Protein AF-A0A177WP29-F1 (afdb_monomer)

Structure (mmCIF, N/CA/C/O backbone):
data_AF-A0A177WP29-F1
#
_entry.id   AF-A0A177WP29-F1
#
loop_
_atom_site.group_PDB
_atom_site.id
_atom_site.type_symbol
_atom_site.label_atom_id
_atom_site.label_alt_id
_atom_site.label_comp_id
_atom_site.label_asym_id
_atom_site.label_entity_id
_atom_site.label_seq_id
_atom_site.pdbx_PDB_ins_code
_atom_site.Cartn_x
_atom_site.Cartn_y
_atom_site.Cartn_z
_atom_site.occupancy
_atom_site.B_iso_or_equiv
_atom_site.auth_seq_id
_atom_site.auth_comp_id
_atom_site.auth_asym_id
_atom_site.auth_atom_id
_atom_site.pdbx_PDB_model_num
ATOM 1 N N . MET A 1 1 ? 29.351 -23.984 -4.607 1.00 28.50 1 MET A N 1
ATOM 2 C CA . MET A 1 1 ? 29.783 -23.607 -3.248 1.00 28.50 1 MET A CA 1
ATOM 3 C C . MET A 1 1 ? 29.695 -22.095 -3.192 1.00 28.50 1 MET A C 1
ATOM 5 O O . MET A 1 1 ? 30.383 -21.439 -3.962 1.00 28.50 1 MET A O 1
ATOM 9 N N . PHE A 1 2 ? 28.704 -21.588 -2.461 1.00 32.56 2 PHE A N 1
ATOM 10 C CA . PHE A 1 2 ? 28.489 -20.159 -2.245 1.00 32.56 2 PHE A CA 1
ATOM 11 C C . PHE A 1 2 ? 29.596 -19.633 -1.339 1.00 32.56 2 PHE A C 1
ATOM 13 O O . PHE A 1 2 ? 29.862 -20.270 -0.331 1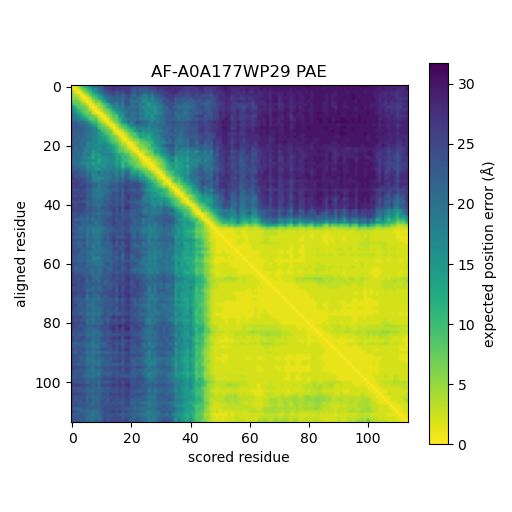.00 32.56 2 PHE A O 1
ATOM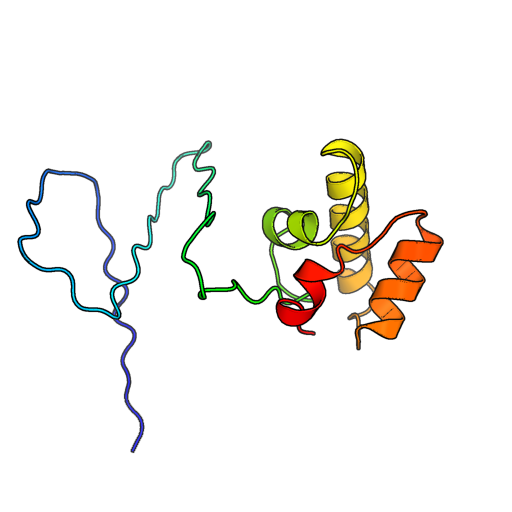 20 N N . ASP A 1 3 ? 30.177 -18.491 -1.692 1.00 22.70 3 ASP A N 1
ATOM 21 C CA . ASP A 1 3 ? 30.663 -17.500 -0.730 1.00 22.70 3 ASP A CA 1
ATOM 22 C C . ASP A 1 3 ? 30.877 -16.185 -1.482 1.00 22.70 3 ASP A C 1
ATOM 24 O O . ASP A 1 3 ? 31.953 -15.891 -1.996 1.00 22.70 3 ASP A O 1
ATOM 28 N N . SER A 1 4 ? 29.808 -15.396 -1.607 1.00 30.17 4 SER A N 1
ATOM 29 C CA . SER A 1 4 ? 29.927 -14.014 -2.065 1.00 30.17 4 SER A CA 1
ATOM 30 C C . SER A 1 4 ? 29.880 -13.126 -0.831 1.00 30.17 4 SER A C 1
ATOM 32 O O . SER A 1 4 ? 28.815 -12.713 -0.377 1.00 30.17 4 SER A O 1
ATOM 34 N N . TYR A 1 5 ? 31.053 -12.882 -0.250 1.00 30.97 5 TYR A N 1
ATOM 35 C CA . TYR A 1 5 ? 31.236 -11.899 0.808 1.00 30.97 5 TYR A CA 1
ATOM 36 C C . TYR A 1 5 ? 30.876 -10.511 0.259 1.00 30.97 5 TYR A C 1
ATOM 38 O O . TYR A 1 5 ? 31.641 -9.908 -0.492 1.00 30.97 5 TYR A O 1
ATOM 46 N N . CYS A 1 6 ? 29.707 -9.986 0.629 1.00 32.34 6 CYS A N 1
ATOM 47 C CA . CYS A 1 6 ? 29.389 -8.573 0.445 1.00 32.34 6 CYS A CA 1
ATOM 48 C C . CYS A 1 6 ? 30.243 -7.744 1.415 1.00 32.34 6 CYS A C 1
ATOM 50 O O . CYS A 1 6 ? 29.840 -7.464 2.542 1.00 32.34 6 CYS A O 1
ATOM 52 N N . GLY A 1 7 ? 31.449 -7.370 0.986 1.00 29.88 7 GLY A N 1
ATOM 53 C CA . GLY A 1 7 ? 32.275 -6.396 1.691 1.00 29.88 7 GLY A CA 1
ATOM 54 C C . GLY A 1 7 ? 31.645 -5.007 1.594 1.00 29.88 7 GLY A C 1
ATOM 55 O O . GLY A 1 7 ? 31.651 -4.393 0.531 1.00 29.88 7 GLY A O 1
ATOM 56 N N . ILE A 1 8 ? 31.092 -4.509 2.699 1.00 38.12 8 ILE A N 1
ATOM 57 C CA . ILE A 1 8 ? 30.607 -3.129 2.808 1.00 38.12 8 ILE A CA 1
ATOM 58 C C . ILE A 1 8 ? 31.832 -2.218 2.975 1.00 38.12 8 ILE A C 1
ATOM 60 O O . ILE A 1 8 ? 32.505 -2.266 4.003 1.00 38.12 8 ILE A O 1
ATOM 64 N N . ILE A 1 9 ? 32.134 -1.385 1.975 1.00 39.12 9 ILE A N 1
ATOM 65 C CA . ILE A 1 9 ? 33.177 -0.354 2.073 1.00 39.12 9 ILE A CA 1
ATOM 66 C C . ILE A 1 9 ? 32.512 0.965 2.484 1.00 39.12 9 ILE A C 1
ATOM 68 O O . ILE A 1 9 ? 31.791 1.574 1.699 1.00 39.12 9 ILE A O 1
ATOM 72 N N . PHE A 1 10 ? 32.763 1.425 3.712 1.00 27.77 10 PHE A N 1
ATOM 73 C CA . PHE A 1 10 ? 32.373 2.765 4.169 1.00 27.77 10 PHE A CA 1
ATOM 74 C C . PHE A 1 10 ? 33.373 3.811 3.662 1.00 27.77 10 PHE A C 1
ATOM 76 O O . PHE A 1 10 ? 34.584 3.592 3.755 1.00 27.77 10 PHE A O 1
ATOM 83 N N . LYS A 1 11 ? 32.909 4.977 3.178 1.00 39.47 11 LYS A N 1
ATOM 84 C CA . LYS A 1 11 ? 33.827 6.075 2.834 1.00 39.47 11 LYS A CA 1
ATOM 85 C C . LYS A 1 11 ? 33.307 7.477 3.152 1.00 39.47 11 LYS A C 1
ATOM 87 O O . LYS A 1 11 ? 32.223 7.875 2.739 1.00 39.47 11 LYS A O 1
ATOM 92 N N . ARG A 1 12 ? 34.161 8.226 3.858 1.00 30.20 12 ARG A N 1
ATOM 93 C CA . ARG A 1 12 ? 34.088 9.663 4.158 1.00 30.20 12 ARG A CA 1
ATOM 94 C C . ARG A 1 12 ? 34.727 10.429 2.989 1.00 30.20 12 ARG A C 1
ATOM 96 O O . ARG A 1 12 ? 35.793 10.026 2.529 1.00 30.20 12 ARG A O 1
ATOM 103 N N . PHE A 1 13 ? 34.075 11.484 2.497 1.00 38.59 13 PHE A N 1
ATOM 104 C CA . PHE A 1 13 ? 34.501 12.245 1.314 1.00 38.59 13 PHE A CA 1
ATOM 105 C C . PHE A 1 13 ? 35.904 12.856 1.483 1.00 38.59 13 PHE A C 1
ATOM 107 O O . PHE A 1 13 ? 36.091 13.791 2.256 1.00 38.59 13 PHE A O 1
ATOM 114 N N . ALA A 1 14 ? 36.868 12.338 0.729 1.00 33.75 14 ALA A N 1
ATOM 115 C CA . ALA A 1 14 ? 38.097 13.018 0.337 1.00 33.75 14 ALA A CA 1
ATOM 116 C C . ALA A 1 14 ? 38.466 12.490 -1.058 1.00 33.75 14 ALA A C 1
ATOM 118 O O . ALA A 1 14 ? 38.345 11.287 -1.294 1.00 33.75 14 ALA A O 1
ATOM 119 N N . ASP A 1 15 ? 38.816 13.404 -1.963 1.00 41.91 15 ASP A N 1
ATOM 120 C CA . ASP A 1 15 ? 39.021 13.227 -3.407 1.00 41.91 15 ASP A CA 1
ATOM 121 C C . ASP A 1 15 ? 39.581 11.855 -3.829 1.00 41.91 15 ASP A C 1
ATOM 123 O O . ASP A 1 15 ? 40.701 11.482 -3.473 1.00 41.91 15 ASP A O 1
ATOM 127 N N . LEU A 1 16 ? 38.826 11.119 -4.651 1.00 41.53 16 LEU A N 1
ATOM 128 C CA . LEU A 1 16 ? 39.361 10.025 -5.462 1.00 41.53 16 LEU A CA 1
ATOM 129 C C . LEU A 1 16 ? 38.926 10.185 -6.909 1.00 41.53 16 LEU A C 1
ATOM 131 O O . LEU A 1 16 ? 37.747 10.050 -7.229 1.00 41.53 16 LEU A O 1
ATOM 135 N N . SER A 1 17 ? 39.912 10.353 -7.787 1.00 40.53 17 SER A N 1
ATOM 136 C CA . SER A 1 17 ? 39.748 10.056 -9.204 1.00 40.53 17 SER A CA 1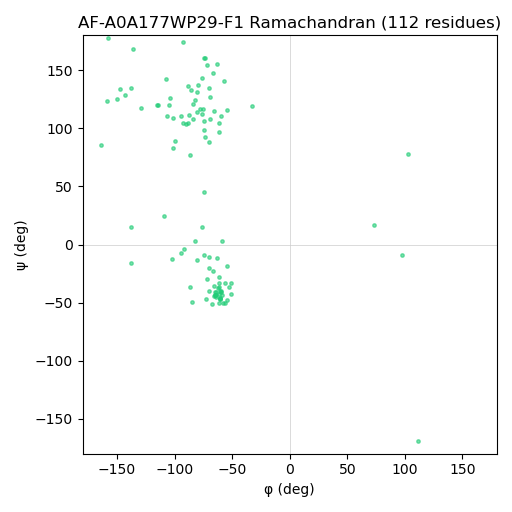
ATOM 137 C C . SER A 1 17 ? 39.754 8.536 -9.384 1.00 40.53 17 SER A C 1
ATOM 139 O O . SER A 1 17 ? 40.787 7.883 -9.222 1.00 40.53 17 SER A O 1
ATOM 141 N N . ILE A 1 18 ? 38.585 7.955 -9.657 1.00 43.91 18 ILE A N 1
ATOM 142 C CA . ILE A 1 18 ? 38.448 6.538 -10.002 1.00 43.91 18 ILE A CA 1
ATOM 143 C C . ILE A 1 18 ? 38.507 6.444 -11.525 1.00 43.91 18 ILE A C 1
ATOM 145 O O . ILE A 1 18 ? 37.548 6.780 -12.209 1.00 43.91 18 ILE A O 1
ATOM 149 N N . ASN A 1 19 ? 39.638 5.986 -12.0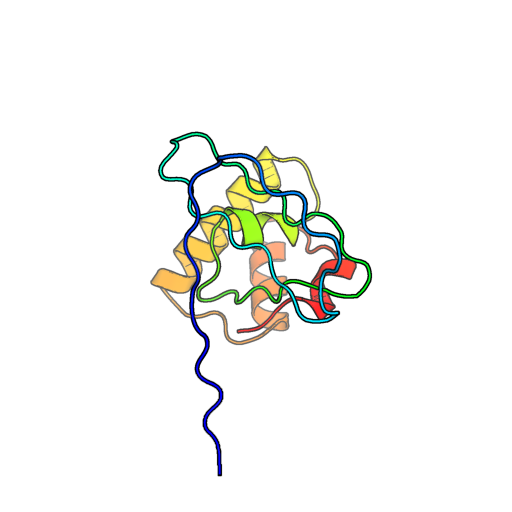59 1.00 46.41 19 ASN A N 1
ATOM 150 C CA . ASN A 1 19 ? 39.843 5.903 -13.509 1.00 46.41 19 ASN A CA 1
ATOM 151 C C . ASN A 1 19 ? 39.079 4.741 -14.176 1.00 46.41 19 ASN A C 1
ATOM 153 O O . ASN A 1 19 ? 39.046 4.668 -15.400 1.00 46.41 19 ASN A O 1
ATOM 157 N N . HIS A 1 20 ? 38.475 3.830 -13.402 1.00 47.72 20 HIS A N 1
ATOM 158 C CA . HIS A 1 20 ? 37.637 2.754 -13.935 1.00 47.72 20 HIS A CA 1
ATOM 159 C C . HIS A 1 20 ? 36.679 2.205 -12.867 1.00 47.72 20 HIS A C 1
ATOM 161 O O . HIS A 1 20 ? 37.121 1.756 -11.808 1.00 47.72 20 HIS A O 1
ATOM 167 N N . VAL A 1 21 ? 35.375 2.218 -13.148 1.00 53.72 21 VAL A N 1
ATOM 168 C CA . VAL A 1 21 ? 34.322 1.662 -12.282 1.00 53.72 21 VAL A CA 1
ATOM 169 C C . VAL A 1 21 ? 33.856 0.332 -12.894 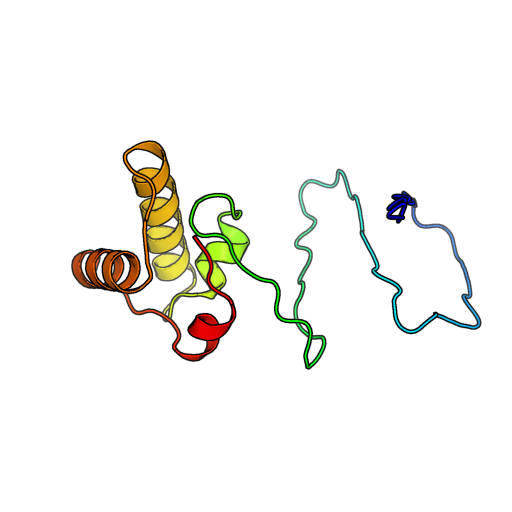1.00 53.72 21 VAL A C 1
ATOM 171 O O . VAL A 1 21 ? 33.428 0.345 -14.043 1.00 53.72 21 VAL A O 1
ATOM 174 N N . PRO A 1 22 ? 33.968 -0.818 -12.201 1.00 51.56 22 PRO A N 1
ATOM 175 C CA . PRO A 1 22 ? 33.429 -2.083 -12.705 1.00 51.56 22 PRO A CA 1
ATOM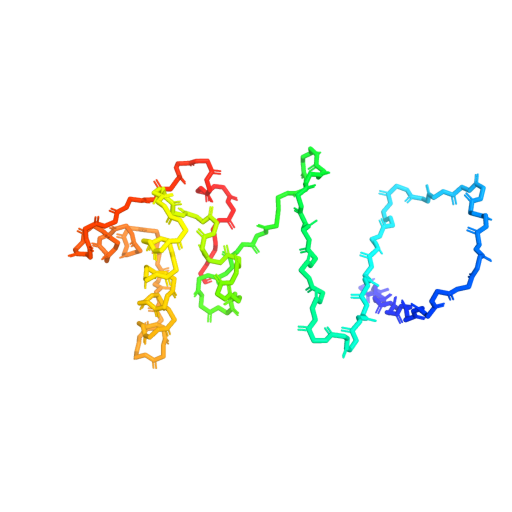 176 C C . PRO A 1 22 ? 31.893 -2.068 -12.763 1.00 51.56 22 PRO A C 1
ATOM 178 O O . PRO A 1 22 ? 31.256 -1.472 -11.891 1.00 51.56 22 PRO A O 1
ATOM 181 N N . ASP A 1 23 ? 31.315 -2.781 -13.736 1.00 48.53 23 ASP A N 1
ATOM 182 C CA . ASP A 1 23 ? 29.873 -2.794 -14.070 1.00 48.53 23 ASP A CA 1
ATOM 183 C C . ASP A 1 23 ? 28.933 -3.140 -12.898 1.00 48.53 23 ASP A C 1
ATOM 185 O O . ASP A 1 23 ? 27.743 -2.841 -12.939 1.00 48.53 23 ASP A O 1
ATOM 189 N N . SER A 1 24 ? 29.448 -3.746 -11.826 1.00 43.34 24 SER A N 1
ATOM 190 C CA . SER A 1 24 ? 28.686 -4.137 -10.634 1.00 43.34 24 SER A CA 1
ATOM 191 C C . SER A 1 24 ? 28.995 -3.287 -9.393 1.00 43.34 24 SER A C 1
ATOM 193 O O . SER A 1 24 ? 28.857 -3.764 -8.264 1.00 43.34 24 SER A O 1
ATOM 195 N N . THR A 1 25 ? 29.469 -2.053 -9.571 1.00 44.50 25 THR A N 1
ATOM 196 C CA . THR A 1 25 ? 29.783 -1.160 -8.446 1.00 44.50 25 THR A CA 1
ATOM 197 C C . THR A 1 25 ? 28.537 -0.434 -7.960 1.00 44.50 25 THR A C 1
ATOM 199 O O . THR A 1 25 ? 27.933 0.347 -8.690 1.00 44.50 25 THR A O 1
ATOM 202 N N . TYR A 1 26 ? 28.197 -0.629 -6.688 1.00 48.06 26 TYR A N 1
ATOM 203 C CA . TYR A 1 26 ? 27.137 0.118 -6.018 1.00 48.06 26 TYR A CA 1
ATOM 204 C C . TYR A 1 26 ? 27.748 1.172 -5.099 1.00 48.06 26 TYR A C 1
ATOM 206 O O . TYR A 1 26 ? 28.560 0.862 -4.227 1.00 48.06 26 TYR A O 1
ATOM 214 N N . PHE A 1 27 ? 27.337 2.426 -5.269 1.00 45.06 27 PHE A N 1
ATOM 215 C CA . PHE A 1 27 ? 27.700 3.496 -4.348 1.00 45.06 27 PHE A CA 1
ATOM 216 C C . PHE A 1 27 ? 26.728 3.491 -3.169 1.00 45.06 27 PHE A C 1
ATOM 218 O O . PHE A 1 27 ? 25.564 3.864 -3.304 1.00 45.06 27 PHE A O 1
ATOM 225 N N . VAL A 1 28 ? 27.208 3.067 -2.001 1.00 43.62 28 VAL A N 1
ATOM 226 C CA . VAL A 1 28 ? 26.475 3.190 -0.738 1.00 43.62 28 VAL A CA 1
ATOM 227 C C . VAL A 1 28 ? 27.053 4.383 0.013 1.00 43.62 28 VAL A C 1
ATOM 229 O O . VAL A 1 28 ? 28.185 4.341 0.488 1.00 43.62 28 VAL A O 1
ATOM 232 N N . SER A 1 29 ? 26.291 5.472 0.102 1.00 41.38 29 SER A N 1
ATOM 233 C CA . SER A 1 29 ? 26.625 6.576 1.001 1.00 41.38 29 SER A CA 1
ATOM 234 C C . SER A 1 29 ? 26.022 6.281 2.370 1.00 41.38 29 SER A C 1
ATOM 236 O O . SER A 1 29 ? 24.803 6.281 2.526 1.00 41.38 29 SER A O 1
ATOM 238 N N . ALA A 1 30 ? 26.871 6.016 3.360 1.00 40.66 30 ALA A N 1
ATOM 239 C CA . ALA A 1 30 ? 26.482 6.119 4.757 1.00 40.66 30 ALA A CA 1
ATOM 240 C C . ALA A 1 30 ? 26.795 7.547 5.208 1.00 40.66 30 ALA A C 1
ATOM 242 O O . ALA A 1 30 ? 27.957 7.914 5.392 1.00 40.66 30 ALA A O 1
ATOM 243 N N . SER A 1 31 ? 25.761 8.375 5.314 1.00 43.00 31 SER A N 1
ATOM 244 C CA . SER A 1 31 ? 25.866 9.699 5.912 1.00 43.00 31 SER A CA 1
ATOM 245 C C . SER A 1 31 ? 25.035 9.718 7.186 1.00 43.00 31 SER A C 1
ATOM 247 O O . SER A 1 31 ? 23.821 9.567 7.119 1.00 43.00 31 SER A O 1
ATOM 249 N N . ASP A 1 32 ? 25.675 9.985 8.324 1.00 46.00 32 ASP A N 1
ATOM 250 C CA . ASP A 1 32 ? 24.993 10.279 9.594 1.00 46.00 32 ASP A CA 1
ATOM 251 C C . ASP A 1 32 ? 24.425 11.716 9.621 1.00 46.00 32 ASP A C 1
ATOM 253 O O . ASP A 1 32 ? 24.114 12.263 10.680 1.00 46.00 32 ASP A O 1
ATOM 257 N N . SER A 1 33 ? 24.325 12.383 8.464 1.00 43.91 33 SER A N 1
ATOM 258 C CA . SER A 1 33 ? 23.761 13.727 8.387 1.00 43.91 33 SER A CA 1
ATOM 259 C C . SER A 1 33 ? 22.234 13.670 8.384 1.00 43.91 33 SER A C 1
ATOM 261 O O . SER A 1 33 ? 21.615 12.963 7.589 1.00 43.91 33 SER A O 1
ATOM 263 N N . LEU A 1 34 ? 21.625 14.488 9.247 1.00 39.75 34 LEU A N 1
ATOM 264 C CA . LEU A 1 34 ? 20.176 14.631 9.459 1.00 39.75 34 LEU A CA 1
ATOM 265 C C . LEU A 1 34 ? 19.368 15.044 8.201 1.00 39.75 34 LEU A C 1
ATOM 267 O O . LEU A 1 34 ? 18.168 15.284 8.294 1.00 39.75 34 LEU A O 1
ATOM 271 N N . GLY A 1 35 ? 20.018 15.178 7.040 1.00 40.88 35 GLY A N 1
ATOM 272 C CA . GLY A 1 35 ? 19.451 15.697 5.796 1.00 40.88 35 GLY A CA 1
ATOM 273 C C . GLY A 1 35 ? 19.850 14.920 4.541 1.00 40.88 35 GLY A C 1
ATOM 274 O O . GLY A 1 35 ? 19.663 15.440 3.442 1.00 40.88 35 GLY A O 1
ATOM 275 N N . PHE A 1 36 ? 20.394 13.702 4.658 1.00 39.59 36 PHE A N 1
ATOM 276 C CA . PHE A 1 36 ? 20.666 12.886 3.474 1.00 39.59 36 PHE A CA 1
ATOM 277 C C . PHE A 1 36 ? 19.364 12.319 2.883 1.00 39.59 36 PHE A C 1
ATOM 279 O O . PHE A 1 36 ? 18.893 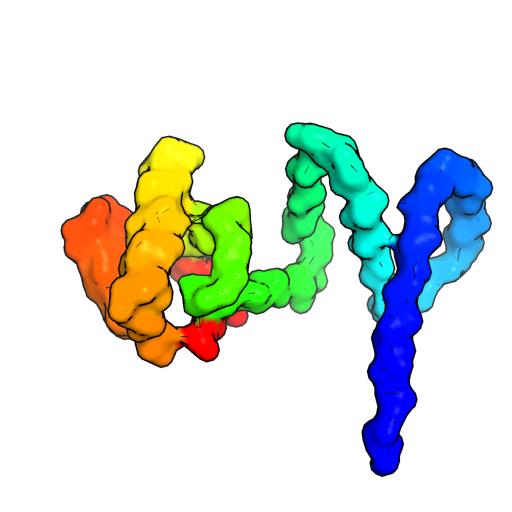11.244 3.249 1.00 39.59 36 PHE A O 1
ATOM 286 N N . TYR A 1 37 ? 18.791 13.044 1.924 1.00 44.53 37 TYR A N 1
ATOM 287 C CA . TYR A 1 37 ? 17.758 12.543 1.019 1.00 44.53 37 TYR A CA 1
ATOM 288 C C . TYR A 1 37 ? 18.443 11.868 -0.172 1.00 44.53 37 TYR A C 1
ATOM 290 O O . TYR A 1 37 ? 18.568 12.447 -1.249 1.00 44.53 37 TYR A O 1
ATOM 298 N N . GLY A 1 38 ? 18.947 10.651 0.039 1.00 40.31 38 GLY A N 1
ATOM 299 C CA . GLY A 1 38 ? 19.505 9.828 -1.031 1.00 40.31 38 GLY A CA 1
ATOM 300 C C . GLY A 1 38 ? 18.435 9.517 -2.072 1.00 40.31 38 GLY A C 1
ATOM 301 O O . GLY A 1 38 ? 17.625 8.609 -1.890 1.00 40.31 38 GLY A O 1
ATOM 302 N N . SER A 1 39 ? 18.408 10.289 -3.157 1.00 42.25 39 SER A N 1
ATOM 303 C CA . SER A 1 39 ? 17.564 9.996 -4.306 1.00 42.25 39 SER A CA 1
ATOM 304 C C . SER A 1 39 ? 18.187 8.836 -5.073 1.00 42.25 39 SER A C 1
ATOM 306 O O . SER A 1 39 ? 19.092 9.029 -5.880 1.00 42.25 39 SER A O 1
ATOM 308 N N . PHE A 1 40 ? 17.688 7.619 -4.859 1.00 48.97 40 PHE A N 1
ATOM 309 C CA . PHE A 1 40 ? 17.916 6.493 -5.774 1.00 48.97 40 PHE A CA 1
ATOM 310 C C . PHE A 1 40 ? 17.073 6.654 -7.052 1.00 48.97 40 PHE A C 1
ATOM 312 O O . PHE A 1 40 ? 16.402 5.730 -7.508 1.00 48.97 40 PHE A O 1
ATOM 319 N N . SER A 1 41 ? 17.058 7.862 -7.614 1.00 42.62 41 SER A N 1
ATOM 320 C CA . SER A 1 41 ? 16.428 8.149 -8.892 1.00 42.62 41 SER A CA 1
ATOM 321 C C . SER A 1 41 ? 17.442 7.901 -10.002 1.00 42.62 41 SER A C 1
ATOM 323 O O . SER A 1 41 ? 18.317 8.730 -10.239 1.00 42.62 41 SER A O 1
ATOM 325 N N . GLY A 1 42 ? 17.274 6.781 -10.703 1.00 42.25 42 GLY A N 1
ATOM 326 C CA . GLY A 1 42 ? 17.711 6.662 -12.090 1.00 42.25 42 GLY A CA 1
ATOM 327 C C . GLY A 1 42 ? 19.003 5.887 -12.320 1.00 42.25 42 GLY A C 1
ATOM 328 O O . GLY A 1 42 ? 20.017 6.471 -12.674 1.00 42.25 42 GLY A O 1
ATOM 329 N N . HIS A 1 43 ? 18.925 4.556 -12.272 1.00 38.66 43 HIS A N 1
ATOM 330 C CA . HIS A 1 43 ? 19.620 3.757 -13.279 1.00 38.66 43 HIS A CA 1
ATOM 331 C C . HIS A 1 43 ? 18.553 3.016 -14.101 1.00 38.66 43 HIS A C 1
ATOM 333 O O . HIS A 1 43 ? 17.767 2.265 -13.512 1.00 38.66 43 HIS A O 1
ATOM 339 N N . PRO A 1 44 ? 18.470 3.225 -15.429 1.00 38.31 44 PRO A N 1
ATOM 340 C CA . PRO A 1 44 ? 17.580 2.453 -16.291 1.00 38.31 44 PRO A CA 1
ATOM 341 C C . PRO A 1 44 ? 17.856 0.955 -16.096 1.00 38.31 44 PRO A C 1
ATOM 343 O O . PRO A 1 44 ? 18.965 0.489 -16.333 1.00 38.31 44 PRO A O 1
ATOM 346 N N . GLY A 1 45 ? 16.877 0.207 -15.584 1.00 39.19 45 GLY A N 1
ATOM 347 C CA . GLY A 1 45 ? 17.001 -1.235 -15.333 1.00 39.19 45 GLY A CA 1
ATOM 348 C C . GLY A 1 45 ? 17.351 -1.656 -13.899 1.00 39.19 45 GLY A C 1
ATOM 349 O O . GLY A 1 45 ? 17.216 -2.836 -13.590 1.00 39.19 45 GLY A O 1
ATOM 350 N N . CYS A 1 46 ? 17.709 -0.739 -12.989 1.00 45.78 46 CYS A N 1
ATOM 351 C CA . CYS A 1 46 ? 17.837 -1.062 -11.559 1.00 45.78 46 CYS A CA 1
ATOM 352 C C . CYS A 1 46 ? 16.604 -0.572 -10.805 1.00 45.78 46 CYS A C 1
ATOM 354 O O . CYS A 1 46 ? 16.579 0.510 -10.217 1.00 45.78 46 CYS A O 1
ATOM 356 N N . PHE A 1 47 ? 15.556 -1.383 -10.834 1.00 53.75 47 PHE A N 1
ATOM 357 C CA . PHE A 1 47 ? 14.372 -1.136 -10.034 1.00 53.75 47 PHE A CA 1
ATOM 358 C C . PHE A 1 47 ? 14.637 -1.565 -8.591 1.00 53.75 47 PHE A C 1
ATOM 360 O O . PHE A 1 47 ? 14.862 -2.742 -8.313 1.00 53.75 47 PHE A O 1
ATOM 367 N N . MET A 1 48 ? 14.614 -0.614 -7.656 1.00 69.31 48 MET A N 1
ATOM 368 C CA . MET A 1 48 ? 14.637 -0.959 -6.237 1.00 69.31 48 MET A CA 1
ATOM 369 C C . MET A 1 48 ? 13.337 -1.690 -5.906 1.00 69.31 48 MET A C 1
ATOM 371 O O . MET A 1 48 ? 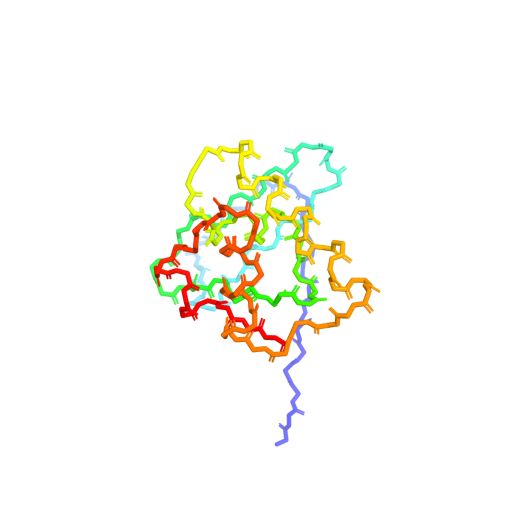12.257 -1.099 -6.006 1.00 69.31 48 MET A O 1
ATOM 375 N N . VAL A 1 49 ? 13.466 -2.963 -5.536 1.00 83.62 49 VAL A N 1
ATOM 376 C CA . VAL A 1 49 ? 12.358 -3.785 -5.056 1.00 83.62 49 VAL A CA 1
ATOM 377 C C . VAL A 1 49 ? 11.924 -3.271 -3.683 1.00 83.62 49 VAL A C 1
ATOM 379 O O . VAL A 1 49 ? 12.742 -3.133 -2.773 1.00 83.62 49 VAL A O 1
ATOM 382 N N . ILE A 1 50 ? 10.638 -2.980 -3.538 1.00 88.75 50 ILE A N 1
ATOM 383 C CA . ILE A 1 50 ? 10.010 -2.419 -2.350 1.00 88.75 50 ILE A CA 1
ATOM 384 C C . ILE A 1 50 ? 9.204 -3.528 -1.679 1.00 88.75 50 ILE A C 1
ATOM 386 O O . ILE A 1 50 ? 8.180 -3.979 -2.183 1.00 88.75 50 ILE A O 1
ATOM 390 N N . ASP A 1 51 ? 9.688 -3.960 -0.522 1.00 91.19 51 ASP A N 1
ATOM 391 C CA . ASP A 1 51 ? 8.997 -4.911 0.342 1.00 91.19 51 ASP A CA 1
ATOM 392 C C . ASP A 1 51 ? 7.921 -4.205 1.170 1.00 91.19 51 ASP A C 1
ATOM 394 O O . ASP A 1 51 ? 8.249 -3.386 2.027 1.00 91.19 51 ASP A O 1
ATOM 398 N N . MET A 1 52 ? 6.643 -4.505 0.959 1.00 93.06 52 MET A N 1
ATOM 399 C CA . MET A 1 52 ? 5.557 -3.820 1.675 1.00 93.06 52 MET A CA 1
ATOM 400 C C . MET A 1 52 ? 5.632 -4.020 3.189 1.00 93.06 52 MET A C 1
ATOM 402 O O . MET A 1 52 ? 5.266 -3.135 3.967 1.00 93.06 52 MET A O 1
ATOM 406 N N . ASN A 1 53 ? 6.199 -5.139 3.628 1.00 92.75 53 ASN A N 1
ATOM 407 C CA . ASN A 1 53 ? 6.258 -5.504 5.029 1.00 92.75 53 ASN A CA 1
ATOM 408 C C . ASN A 1 53 ? 7.560 -5.076 5.728 1.00 92.75 53 ASN A C 1
ATOM 410 O O . ASN A 1 53 ? 7.642 -5.191 6.950 1.00 92.75 53 ASN A O 1
ATOM 414 N N . SER A 1 54 ? 8.564 -4.561 5.007 1.00 89.25 54 SER A N 1
ATOM 415 C CA . SER A 1 54 ? 9.823 -4.102 5.624 1.00 89.25 54 SER A CA 1
ATOM 416 C C . SER A 1 54 ? 10.389 -2.782 5.091 1.00 89.25 54 SER A C 1
ATOM 418 O O . SER A 1 54 ? 11.203 -2.155 5.769 1.00 89.25 54 SER A O 1
ATOM 420 N N . ALA A 1 55 ? 9.938 -2.296 3.933 1.00 86.44 55 ALA A N 1
ATOM 421 C CA . ALA A 1 55 ? 10.461 -1.077 3.328 1.00 86.44 55 ALA A CA 1
ATOM 422 C C . ALA A 1 55 ? 10.217 0.169 4.190 1.00 86.44 55 ALA A C 1
ATOM 424 O O . ALA A 1 55 ? 9.286 0.245 5.002 1.00 86.44 55 ALA A O 1
ATOM 425 N N . LEU A 1 56 ? 11.072 1.170 3.984 1.00 86.81 56 LEU A N 1
ATOM 426 C CA . LEU A 1 56 ? 10.947 2.479 4.609 1.00 86.81 56 LEU A CA 1
ATOM 427 C C . LEU A 1 56 ? 9.781 3.262 4.001 1.00 86.81 56 LEU A C 1
ATOM 429 O O . LEU A 1 56 ? 9.442 3.102 2.827 1.00 86.81 56 LEU A O 1
ATOM 433 N N . LYS A 1 57 ? 9.233 4.194 4.788 1.00 87.25 57 LYS A N 1
ATOM 434 C CA . LYS A 1 57 ? 8.153 5.094 4.362 1.00 87.25 57 LYS A CA 1
ATOM 435 C C . LYS A 1 57 ? 8.457 5.804 3.044 1.00 87.25 57 LYS A C 1
ATOM 437 O O . LYS A 1 57 ? 7.589 5.910 2.188 1.00 87.25 57 LYS A O 1
ATOM 442 N N . THR A 1 58 ? 9.688 6.286 2.883 1.00 84.75 58 THR A N 1
ATOM 443 C CA . THR A 1 58 ? 10.132 7.010 1.685 1.00 84.75 58 THR A CA 1
ATOM 444 C C . THR A 1 58 ? 10.059 6.155 0.426 1.00 84.75 58 THR A C 1
ATOM 446 O O . THR A 1 58 ? 9.676 6.678 -0.614 1.00 84.75 58 THR A O 1
ATOM 449 N N . SER A 1 59 ? 10.376 4.861 0.517 1.00 86.12 59 SER A N 1
ATOM 450 C CA . SER A 1 59 ? 10.262 3.912 -0.594 1.00 86.12 59 SER A CA 1
ATOM 451 C C . SER A 1 59 ? 8.803 3.571 -0.883 1.00 86.12 59 SER A C 1
ATOM 453 O O . SER A 1 59 ? 8.387 3.652 -2.031 1.00 86.12 59 SER A O 1
ATOM 455 N N . ILE A 1 60 ? 8.010 3.259 0.150 1.00 91.00 60 ILE A N 1
ATOM 456 C CA . ILE A 1 60 ? 6.579 2.934 0.007 1.00 91.00 60 ILE A CA 1
ATOM 457 C C . ILE A 1 60 ? 5.830 4.098 -0.647 1.00 91.00 60 ILE A C 1
ATOM 459 O O . ILE A 1 60 ? 5.073 3.893 -1.582 1.00 91.00 60 ILE A O 1
ATOM 463 N N . LYS A 1 61 ? 6.110 5.337 -0.237 1.00 92.06 61 LYS A N 1
ATOM 464 C CA . LYS A 1 61 ? 5.509 6.550 -0.806 1.00 92.06 61 LYS A CA 1
ATOM 465 C C . LYS A 1 61 ? 5.596 6.613 -2.343 1.00 92.06 61 LYS A C 1
ATOM 467 O O . LYS A 1 61 ? 4.698 7.150 -2.981 1.00 92.06 61 LYS A O 1
ATOM 472 N N . GLN A 1 62 ? 6.662 6.072 -2.940 1.00 86.62 62 GLN A N 1
ATOM 473 C CA . GLN A 1 62 ? 6.893 6.113 -4.389 1.00 86.62 62 GLN A CA 1
ATOM 474 C C . GLN A 1 62 ? 5.932 5.237 -5.202 1.00 86.62 62 GLN A C 1
ATOM 476 O O . GLN A 1 62 ? 5.957 5.331 -6.424 1.00 86.62 62 GLN A O 1
ATOM 481 N N . ILE A 1 63 ? 5.136 4.372 -4.563 1.00 91.69 63 ILE A N 1
ATOM 482 C CA . ILE A 1 63 ? 4.214 3.465 -5.263 1.00 91.69 63 ILE A CA 1
ATOM 483 C C . ILE A 1 63 ? 2.813 4.055 -5.440 1.00 91.69 63 ILE A C 1
ATOM 485 O O . ILE A 1 63 ? 1.963 3.400 -6.030 1.00 91.69 63 ILE A O 1
ATOM 489 N N . PHE A 1 64 ? 2.546 5.248 -4.902 1.00 93.06 64 PHE A N 1
ATOM 490 C CA . PHE A 1 64 ? 1.222 5.868 -4.933 1.00 93.06 64 PHE A CA 1
ATOM 491 C C . PHE A 1 64 ? 1.170 7.040 -5.909 1.00 93.06 64 PHE A C 1
ATOM 493 O O . PHE A 1 64 ? 2.092 7.856 -5.983 1.00 93.06 64 PHE A O 1
ATOM 500 N N . CYS A 1 65 ? 0.045 7.182 -6.601 1.00 90.50 65 CYS A N 1
ATOM 501 C CA . CYS A 1 65 ? -0.282 8.407 -7.319 1.00 90.50 65 CYS A CA 1
ATOM 502 C C . CYS A 1 65 ? -0.705 9.518 -6.339 1.00 90.50 65 CYS A C 1
ATOM 504 O O . CYS A 1 65 ? -1.117 9.247 -5.213 1.00 90.50 65 CYS A O 1
ATOM 506 N N . GLY A 1 66 ? -0.640 10.772 -6.790 1.00 91.38 66 GLY A N 1
ATOM 507 C CA . GLY A 1 66 ? -1.131 11.931 -6.038 1.00 91.38 66 GLY A CA 1
ATOM 508 C C . GLY A 1 66 ? -0.031 12.867 -5.542 1.00 91.38 66 GLY A C 1
ATOM 509 O O . GLY A 1 66 ? 1.127 12.804 -5.958 1.00 91.38 66 GLY A O 1
ATOM 510 N N . THR A 1 67 ? -0.421 13.788 -4.672 1.00 92.44 67 THR A N 1
ATOM 511 C CA . THR A 1 67 ? 0.461 14.781 -4.059 1.00 92.44 67 THR A CA 1
ATOM 512 C C . THR A 1 67 ? 1.372 14.151 -3.007 1.00 92.44 67 THR A C 1
ATOM 514 O O . THR A 1 67 ? 1.081 13.110 -2.425 1.00 92.44 67 THR A O 1
ATOM 517 N N . ASN A 1 68 ? 2.468 14.839 -2.675 1.00 86.88 68 ASN A N 1
ATOM 518 C CA . ASN A 1 68 ? 3.374 14.414 -1.605 1.00 86.88 68 ASN A CA 1
ATOM 519 C C . ASN A 1 68 ? 2.648 14.146 -0.272 1.00 86.88 68 ASN A C 1
ATOM 521 O O . ASN A 1 68 ? 3.037 13.243 0.467 1.00 86.88 68 ASN A O 1
ATOM 525 N N . HIS A 1 69 ? 1.618 14.938 0.039 1.00 90.06 69 HIS A N 1
ATOM 526 C CA . HIS A 1 69 ? 0.839 14.784 1.262 1.00 90.06 69 HIS A CA 1
ATOM 527 C C . HIS A 1 69 ? 0.026 13.484 1.244 1.00 90.06 69 HIS A C 1
ATOM 529 O O . HIS A 1 69 ? 0.178 12.673 2.153 1.00 90.06 69 HIS A O 1
ATOM 535 N N . GLU A 1 70 ? -0.737 13.244 0.175 1.00 91.88 70 GLU A N 1
ATOM 536 C CA . GLU A 1 70 ? -1.546 12.028 -0.003 1.00 91.88 70 GLU A CA 1
ATOM 537 C C . GLU A 1 70 ? -0.680 10.766 -0.005 1.00 91.88 70 GLU A C 1
ATOM 539 O O . GLU A 1 70 ? -0.951 9.816 0.724 1.00 91.88 70 GLU A O 1
ATOM 544 N N . GLN A 1 71 ? 0.427 10.776 -0.751 1.00 92.31 71 GLN A N 1
ATOM 545 C CA . GLN A 1 71 ? 1.355 9.646 -0.780 1.00 92.31 71 GLN A CA 1
ATOM 546 C C . GLN A 1 71 ? 1.963 9.370 0.605 1.00 92.31 71 GLN A C 1
ATOM 548 O O . GLN A 1 71 ? 2.213 8.219 0.962 1.00 92.31 71 GLN A O 1
ATOM 553 N N . THR A 1 72 ? 2.241 10.421 1.386 1.00 92.94 72 THR A N 1
ATOM 554 C CA . THR A 1 72 ? 2.790 10.281 2.744 1.00 92.94 72 THR A CA 1
ATOM 555 C C . THR A 1 72 ? 1.752 9.709 3.705 1.00 92.94 72 THR A C 1
ATOM 557 O O . THR A 1 72 ? 2.107 8.859 4.521 1.00 92.94 72 THR A O 1
ATOM 560 N N . ASP A 1 73 ? 0.494 10.140 3.599 1.00 96.81 73 ASP A N 1
ATOM 561 C CA . ASP A 1 73 ? -0.622 9.598 4.379 1.00 96.81 73 ASP A CA 1
ATOM 562 C C . ASP A 1 73 ? -0.830 8.104 4.089 1.00 96.81 73 ASP A C 1
ATOM 564 O O . ASP A 1 73 ? -0.794 7.281 5.004 1.00 96.81 73 ASP A O 1
ATOM 568 N N . LEU A 1 74 ? -0.912 7.726 2.809 1.00 97.62 74 LEU A N 1
ATOM 569 C CA . LEU A 1 74 ? -1.037 6.327 2.384 1.00 97.62 74 LEU A CA 1
ATOM 570 C C . LEU A 1 74 ? 0.150 5.471 2.849 1.00 97.62 74 LEU A C 1
ATOM 572 O O . LEU A 1 74 ? -0.036 4.354 3.331 1.00 97.62 74 LEU A O 1
ATOM 576 N N . ALA A 1 75 ? 1.377 5.992 2.773 1.00 96.25 75 ALA A N 1
ATOM 577 C CA . ALA A 1 75 ? 2.555 5.270 3.247 1.00 96.25 75 ALA A CA 1
ATOM 578 C C . ALA A 1 75 ? 2.549 5.057 4.771 1.00 96.25 75 ALA A C 1
ATOM 580 O O . ALA A 1 75 ? 2.996 4.006 5.234 1.00 96.25 75 ALA A O 1
ATOM 581 N N . ASN A 1 76 ? 2.038 6.015 5.555 1.00 96.81 76 ASN A N 1
ATOM 582 C CA . ASN A 1 76 ? 1.844 5.820 6.995 1.00 96.81 76 ASN A CA 1
ATOM 583 C C . ASN A 1 76 ? 0.807 4.721 7.260 1.00 96.81 76 ASN A C 1
ATOM 585 O O . ASN A 1 76 ? 1.090 3.818 8.042 1.00 96.81 76 ASN A O 1
ATOM 589 N N . LYS A 1 77 ? -0.330 4.731 6.551 1.00 97.88 77 LYS A N 1
ATOM 590 C CA . LYS A 1 77 ? -1.376 3.702 6.679 1.00 97.88 77 LYS A CA 1
ATOM 591 C C . LYS A 1 77 ? -0.867 2.297 6.357 1.00 97.88 77 LYS A C 1
ATOM 593 O O . LYS A 1 77 ? -1.168 1.361 7.090 1.00 97.88 77 LYS A O 1
ATOM 598 N N . VAL A 1 78 ? -0.027 2.133 5.330 1.00 96.44 78 VAL A N 1
ATOM 599 C CA . VAL A 1 78 ? 0.634 0.842 5.042 1.00 96.44 78 VAL A CA 1
ATOM 600 C C . VAL A 1 78 ? 1.532 0.393 6.198 1.00 96.44 78 VAL A C 1
ATOM 602 O O . VAL A 1 78 ? 1.532 -0.783 6.564 1.00 96.44 78 VAL A O 1
ATOM 605 N N . ILE A 1 79 ? 2.306 1.313 6.781 1.00 94.44 79 ILE A N 1
ATOM 606 C CA . ILE A 1 79 ? 3.191 1.004 7.912 1.00 94.44 79 ILE A CA 1
ATOM 607 C C . ILE A 1 79 ? 2.378 0.609 9.149 1.00 94.44 79 ILE A C 1
ATOM 609 O O . ILE A 1 79 ? 2.712 -0.373 9.805 1.00 94.44 79 ILE A O 1
ATOM 613 N N . GLU A 1 80 ? 1.309 1.339 9.455 1.00 96.56 80 GLU A N 1
ATOM 614 C CA . GLU A 1 80 ? 0.389 1.000 10.542 1.00 96.56 80 GLU A CA 1
ATOM 615 C C . GLU A 1 80 ? -0.263 -0.363 10.303 1.00 96.56 80 GLU A C 1
ATOM 617 O O . GLU A 1 80 ? -0.248 -1.219 11.190 1.00 96.56 80 GLU A O 1
ATOM 622 N N . GLN A 1 81 ? -0.745 -0.610 9.082 1.00 96.12 81 GLN A N 1
ATOM 623 C CA . GLN A 1 81 ? -1.348 -1.881 8.708 1.00 96.12 81 GLN A CA 1
ATOM 624 C C . GLN A 1 81 ? -0.392 -3.045 8.951 1.00 96.12 81 GLN A C 1
ATOM 626 O O . GLN A 1 81 ? -0.773 -3.986 9.637 1.00 96.12 81 GLN A O 1
ATOM 631 N N . ARG A 1 82 ? 0.859 -2.989 8.473 1.00 94.00 82 ARG A N 1
ATOM 632 C CA . ARG A 1 82 ? 1.798 -4.118 8.624 1.00 94.00 82 ARG A CA 1
ATOM 633 C C . ARG A 1 82 ? 2.216 -4.403 10.069 1.00 94.00 82 ARG A C 1
ATOM 635 O O . ARG A 1 82 ? 2.639 -5.523 10.349 1.00 94.00 82 ARG A O 1
ATOM 642 N N . TYR A 1 83 ? 2.118 -3.423 10.973 1.00 91.88 83 TYR A N 1
ATOM 643 C CA . TYR A 1 83 ? 2.317 -3.662 12.407 1.00 91.88 83 TYR A CA 1
ATOM 644 C C . TYR A 1 83 ? 1.154 -4.449 13.022 1.00 91.88 83 TYR A C 1
ATOM 646 O O . TYR A 1 83 ? 1.378 -5.223 13.949 1.00 91.88 83 TYR A O 1
ATOM 654 N N . ASN A 1 84 ? -0.058 -4.299 12.480 1.00 93.94 84 ASN A N 1
ATOM 655 C CA . ASN A 1 84 ? -1.240 -5.049 12.904 1.00 93.94 84 ASN A CA 1
ATOM 656 C C . ASN A 1 84 ? -1.340 -6.413 12.201 1.00 93.94 84 ASN A C 1
ATOM 658 O O . ASN A 1 84 ? -1.538 -7.444 12.840 1.00 93.94 84 ASN A O 1
ATOM 662 N N . LYS A 1 85 ? -1.204 -6.421 10.872 1.00 95.75 85 LYS A N 1
ATOM 663 C CA . LYS A 1 85 ? -1.306 -7.591 10.002 1.00 95.75 85 LYS A CA 1
ATOM 664 C C . LYS A 1 85 ? -0.424 -7.394 8.770 1.00 95.75 85 LYS A C 1
ATOM 666 O O . LYS A 1 85 ? -0.587 -6.429 8.027 1.00 95.75 85 LYS A O 1
ATOM 671 N N . ARG A 1 86 ? 0.475 -8.349 8.514 1.00 96.56 86 ARG A N 1
ATOM 672 C CA . ARG A 1 86 ? 1.268 -8.369 7.275 1.00 96.56 86 ARG A CA 1
ATOM 673 C C . ARG A 1 86 ? 0.353 -8.377 6.051 1.00 96.56 86 ARG A C 1
ATOM 675 O O . ARG A 1 86 ? -0.648 -9.089 6.040 1.00 96.56 86 ARG A O 1
ATOM 682 N N . ILE A 1 87 ? 0.751 -7.637 5.024 1.00 97.00 87 ILE A N 1
ATOM 683 C CA . ILE A 1 87 ? 0.070 -7.613 3.729 1.00 97.00 87 ILE A CA 1
ATOM 684 C C . ILE A 1 87 ? 0.564 -8.821 2.935 1.00 97.00 87 ILE A C 1
ATOM 686 O O . ILE A 1 87 ? 1.775 -9.000 2.793 1.00 97.00 87 ILE A O 1
ATOM 690 N N . ALA A 1 88 ? -0.348 -9.676 2.482 1.00 96.00 88 ALA A N 1
ATOM 691 C CA . ALA A 1 88 ? -0.006 -10.973 1.911 1.00 96.00 88 ALA A CA 1
ATOM 692 C C . ALA A 1 88 ? 0.307 -10.909 0.414 1.00 96.00 88 ALA A C 1
ATOM 694 O O . ALA A 1 88 ? 1.153 -11.661 -0.068 1.00 96.00 88 ALA A O 1
ATOM 695 N N . ASN A 1 89 ? -0.401 -10.060 -0.330 1.00 95.06 89 ASN A N 1
ATOM 696 C CA . ASN A 1 89 ? -0.309 -10.000 -1.783 1.00 95.06 89 ASN A CA 1
ATOM 697 C C . ASN A 1 89 ? -0.780 -8.647 -2.335 1.00 95.06 89 ASN A C 1
ATOM 699 O O . ASN A 1 89 ? -1.201 -7.755 -1.595 1.00 95.06 89 ASN A O 1
ATOM 703 N N . TYR A 1 90 ? -0.668 -8.511 -3.657 1.00 95.31 90 TYR A N 1
ATOM 704 C CA . TYR A 1 90 ? -1.013 -7.291 -4.375 1.00 95.31 90 TYR A CA 1
ATOM 705 C C . TYR A 1 90 ? -2.502 -6.960 -4.289 1.00 95.31 90 TYR A C 1
ATOM 707 O O . TYR A 1 90 ? -2.826 -5.816 -3.997 1.00 95.31 90 TYR A O 1
ATOM 715 N N . ASP A 1 91 ? -3.387 -7.944 -4.446 1.00 95.94 91 ASP A N 1
ATOM 716 C CA . ASP A 1 91 ? -4.839 -7.729 -4.386 1.00 95.94 91 ASP A CA 1
ATOM 717 C C . ASP A 1 91 ? -5.266 -7.167 -3.018 1.00 95.94 91 ASP A C 1
ATOM 719 O O . ASP A 1 91 ? -6.081 -6.250 -2.932 1.00 95.94 91 ASP A O 1
ATOM 723 N N . GLU A 1 92 ? -4.669 -7.668 -1.930 1.00 97.31 92 GLU A N 1
ATOM 724 C CA . GLU A 1 92 ? -4.891 -7.137 -0.582 1.00 97.31 92 GLU A CA 1
ATOM 725 C C . GLU A 1 92 ? -4.369 -5.699 -0.452 1.00 97.31 92 GLU A C 1
ATOM 727 O O . GLU A 1 92 ? -5.059 -4.848 0.110 1.00 97.31 92 GLU A O 1
ATOM 732 N N . LEU A 1 93 ? -3.178 -5.404 -0.985 1.00 96.69 93 LEU A N 1
ATOM 733 C CA . LEU A 1 93 ? -2.636 -4.042 -0.997 1.00 96.69 93 LEU A CA 1
ATOM 734 C C . LEU A 1 93 ? -3.541 -3.081 -1.780 1.00 96.69 93 LEU A C 1
ATOM 736 O O . LEU A 1 93 ? -3.822 -1.986 -1.300 1.00 96.69 93 LEU A O 1
ATOM 740 N N . GLU A 1 94 ? -3.984 -3.474 -2.971 1.00 96.38 94 GLU A N 1
ATOM 741 C CA . GLU A 1 94 ? -4.841 -2.666 -3.836 1.00 96.38 94 GLU A CA 1
ATOM 742 C C . GLU A 1 94 ? -6.203 -2.403 -3.183 1.00 96.38 94 GLU A C 1
ATOM 744 O O . GLU A 1 94 ? -6.647 -1.254 -3.156 1.00 96.38 94 GLU A O 1
ATOM 749 N N . SER A 1 95 ? -6.817 -3.425 -2.570 1.00 97.38 95 SER A N 1
ATOM 750 C CA . SER A 1 95 ? -8.070 -3.277 -1.816 1.00 97.38 95 SER A CA 1
ATOM 751 C C . SER A 1 95 ? -7.924 -2.258 -0.687 1.00 97.38 95 SER A C 1
ATOM 753 O O . SER A 1 95 ? -8.711 -1.318 -0.603 1.00 97.38 95 SER A O 1
ATOM 755 N N . LEU A 1 96 ? -6.879 -2.385 0.138 1.00 97.75 96 LEU A N 1
ATOM 756 C CA . LEU A 1 96 ? -6.618 -1.458 1.245 1.00 97.75 96 LEU A CA 1
ATOM 757 C C . LEU A 1 96 ? -6.415 -0.022 0.751 1.00 97.75 96 LEU A C 1
ATOM 759 O O . LEU A 1 96 ? -6.983 0.923 1.294 1.00 97.75 96 LEU A O 1
ATOM 763 N N . VAL A 1 97 ? -5.614 0.154 -0.300 1.00 96.56 97 VAL A N 1
ATOM 764 C CA . VAL A 1 97 ? -5.335 1.478 -0.866 1.00 96.56 97 VAL A CA 1
ATOM 765 C C . VAL A 1 97 ? -6.604 2.101 -1.442 1.00 96.56 97 VAL A C 1
ATOM 767 O O . VAL A 1 97 ? -6.842 3.287 -1.213 1.00 96.56 97 VAL A O 1
ATOM 770 N N . SER A 1 98 ? -7.444 1.313 -2.117 1.00 96.19 98 SER A N 1
ATOM 771 C CA . SER A 1 98 ? -8.740 1.767 -2.624 1.00 96.19 98 SER A CA 1
ATOM 772 C C . SER A 1 98 ? -9.702 2.142 -1.491 1.00 96.19 98 SER A C 1
ATOM 774 O O . SER A 1 98 ? -10.385 3.161 -1.587 1.00 96.19 98 SER A O 1
ATOM 776 N N . GLU A 1 99 ? -9.746 1.369 -0.403 1.00 97.62 99 GLU A N 1
ATOM 777 C CA . GLU A 1 99 ? -10.539 1.685 0.796 1.00 97.62 99 GLU A CA 1
ATOM 778 C C . GLU A 1 99 ? -10.100 3.004 1.444 1.00 97.62 99 GLU A C 1
ATOM 780 O O . GLU A 1 99 ? -10.923 3.759 1.963 1.00 97.62 99 GLU A O 1
ATOM 785 N N . TRP A 1 100 ? -8.808 3.326 1.374 1.00 97.38 100 TRP A N 1
ATOM 786 C CA . TRP A 1 100 ? -8.257 4.591 1.862 1.00 97.38 100 TRP A CA 1
ATOM 787 C C . TRP A 1 100 ? -8.395 5.755 0.872 1.00 97.38 100 TRP A C 1
ATOM 789 O O . TRP A 1 100 ? -7.908 6.847 1.169 1.00 97.38 100 TRP A O 1
ATOM 799 N N . GLY A 1 101 ? -9.042 5.541 -0.279 1.00 95.44 101 GLY A N 1
ATOM 800 C CA . GLY A 1 101 ? -9.228 6.547 -1.328 1.00 95.44 101 GLY A CA 1
ATOM 801 C C . GLY A 1 101 ? -7.962 6.858 -2.133 1.00 95.44 101 GLY A C 1
ATOM 802 O O . GLY A 1 101 ? -7.891 7.896 -2.787 1.00 95.44 101 GLY A O 1
ATOM 803 N N . GLY A 1 102 ? -6.949 5.993 -2.064 1.00 94.62 102 GLY A N 1
ATOM 804 C CA . GLY A 1 102 ? -5.697 6.119 -2.799 1.00 94.62 102 GLY A CA 1
ATOM 805 C C . GLY A 1 102 ? -5.701 5.379 -4.136 1.00 94.62 102 GLY A C 1
ATOM 806 O O . GLY A 1 102 ? -6.621 4.634 -4.468 1.00 94.62 102 GLY A O 1
ATOM 807 N N . LYS A 1 103 ? -4.618 5.554 -4.900 1.00 93.62 103 LYS A N 1
ATOM 808 C CA . LYS A 1 103 ? -4.360 4.807 -6.136 1.00 93.62 103 LYS A CA 1
ATOM 809 C C . LYS A 1 103 ? -2.891 4.391 -6.211 1.00 93.62 103 LYS A C 1
ATOM 811 O O . LYS A 1 103 ? -2.004 5.208 -5.953 1.00 93.62 103 LYS A O 1
ATOM 816 N N . LEU A 1 104 ? -2.642 3.134 -6.577 1.00 93.00 104 LEU A N 1
ATOM 817 C CA . LEU A 1 104 ? -1.302 2.627 -6.874 1.00 93.00 104 LEU A CA 1
ATOM 818 C C . LEU A 1 104 ? -0.830 3.108 -8.255 1.00 93.00 104 LEU A C 1
ATOM 820 O O . LEU A 1 104 ? -1.609 3.194 -9.203 1.00 93.00 104 LEU A O 1
ATOM 824 N N . ASP A 1 105 ? 0.460 3.405 -8.362 1.00 88.31 105 ASP A N 1
ATOM 825 C CA . ASP A 1 105 ? 1.146 3.633 -9.628 1.00 88.31 105 ASP A CA 1
ATOM 826 C C . ASP A 1 105 ? 1.365 2.281 -10.322 1.00 88.31 105 ASP A C 1
ATOM 828 O O . ASP A 1 105 ? 2.087 1.415 -9.824 1.00 88.31 105 ASP A O 1
ATOM 832 N N . GLU A 1 106 ? 0.746 2.100 -11.488 1.00 86.44 106 GLU A N 1
ATOM 833 C CA . GLU A 1 106 ? 0.844 0.877 -12.293 1.00 86.44 106 GLU A CA 1
ATOM 834 C C . GLU A 1 106 ? 2.303 0.529 -12.635 1.00 86.44 106 GLU A C 1
ATOM 836 O O . GLU A 1 106 ? 2.679 -0.645 -12.664 1.00 86.44 106 GLU A O 1
ATOM 841 N N . SER A 1 107 ? 3.165 1.538 -12.810 1.00 82.00 107 SER A N 1
ATOM 842 C CA . SER A 1 107 ? 4.592 1.335 -13.085 1.00 82.00 107 SER A CA 1
ATOM 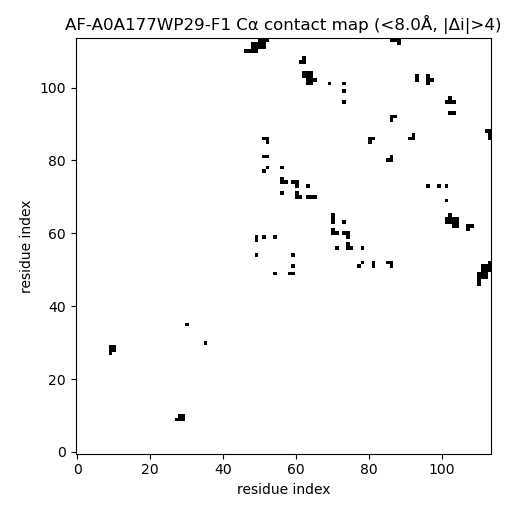843 C C . SER A 1 107 ? 5.366 0.789 -11.878 1.00 82.00 107 SER A C 1
ATOM 845 O O . SER A 1 107 ? 6.435 0.189 -12.034 1.00 82.00 107 SER A O 1
ATOM 847 N N . ALA A 1 108 ? 4.825 0.946 -10.666 1.00 83.00 108 ALA A N 1
ATOM 848 C CA . ALA A 1 108 ? 5.419 0.421 -9.446 1.00 83.00 108 ALA A CA 1
ATOM 849 C C . ALA A 1 108 ? 5.132 -1.071 -9.235 1.00 83.00 108 ALA A C 1
ATOM 851 O O . ALA A 1 108 ? 5.818 -1.692 -8.425 1.00 83.00 108 ALA A O 1
ATOM 852 N N . HIS A 1 109 ? 4.193 -1.671 -9.977 1.00 86.38 109 HIS A N 1
ATOM 853 C CA . HIS A 1 109 ? 3.806 -3.075 -9.807 1.00 86.38 109 HIS A CA 1
ATOM 854 C C . HIS A 1 109 ? 5.016 -4.021 -9.892 1.00 86.38 109 HIS A C 1
ATOM 856 O O . HIS A 1 109 ? 5.251 -4.811 -8.981 1.00 86.38 109 HIS A O 1
ATOM 862 N N . ALA A 1 110 ? 5.877 -3.857 -10.902 1.00 84.44 110 ALA A N 1
ATOM 863 C CA . ALA A 1 110 ? 7.083 -4.676 -11.077 1.00 84.44 110 ALA A CA 1
ATOM 864 C C . ALA A 1 110 ? 8.113 -4.544 -9.934 1.00 84.44 110 ALA A C 1
ATOM 866 O O . ALA A 1 110 ? 9.080 -5.302 -9.869 1.00 84.44 110 ALA A O 1
ATOM 867 N N . ARG A 1 111 ? 7.936 -3.560 -9.047 1.00 83.88 111 ARG A N 1
ATOM 868 C CA . ARG A 1 111 ? 8.846 -3.238 -7.947 1.00 83.88 111 ARG A CA 1
ATOM 869 C C . ARG A 1 111 ? 8.337 -3.756 -6.607 1.00 83.88 111 ARG A C 1
ATOM 871 O O . ARG A 1 111 ? 9.102 -3.717 -5.654 1.00 83.88 111 ARG A O 1
ATOM 878 N N . ILE A 1 112 ? 7.086 -4.195 -6.492 1.00 90.38 112 ILE A N 1
ATOM 879 C CA . ILE A 1 112 ? 6.467 -4.548 -5.206 1.00 90.38 112 ILE A CA 1
ATOM 880 C C . ILE A 1 112 ? 6.732 -6.022 -4.859 1.00 90.38 112 ILE A C 1
ATOM 882 O O . ILE A 1 112 ? 6.590 -6.904 -5.702 1.00 90.38 112 ILE A O 1
ATOM 886 N N . LYS A 1 113 ? 7.090 -6.294 -3.596 1.00 92.06 113 LYS A N 1
ATOM 887 C CA . LYS A 1 113 ? 7.123 -7.640 -2.992 1.00 92.06 113 LYS A CA 1
ATOM 888 C C . LYS A 1 113 ? 6.514 -7.632 -1.580 1.00 92.06 113 LYS A C 1
ATOM 890 O O . LYS A 1 113 ? 6.331 -6.557 -1.006 1.00 92.06 113 LYS A O 1
ATOM 895 N N . PHE A 1 114 ? 6.256 -8.812 -1.015 1.00 91.75 114 PHE A N 1
ATOM 896 C CA . PHE A 1 114 ? 5.587 -9.013 0.283 1.00 91.75 114 PHE A CA 1
ATOM 897 C C . PHE A 1 114 ? 6.399 -9.903 1.234 1.00 91.75 114 PHE A C 1
ATOM 899 O O . PHE A 1 114 ? 7.118 -10.790 0.724 1.00 91.75 114 PHE A O 1
#

Mean predicted aligned error: 14.85 Å

Radius of gyration: 17.54 Å; Cα contacts (8 Å, |Δi|>4): 82; chains: 1; bounding box: 50×39×29 Å

Sequence (114 aa):
MFDSYCGIIFKRFADLSINHVPDSTYFVSASDSLGFYGSFSGHPGCFMVIDMNSALKTSIKQIFCGTNHEQTDLANKVIEQRYNKRIANYDELESLVSEWGGKLDESAHARIKF

Secondary structure (DSSP, 8-state):
------------------S---TT---------TT--------TT----EETTT--HHHHHTTB-S-HHHHHHHHHHHHHHHHHS---SHHHHHHHHHHTT--B-GGGGGGEE-

Solvent-accessible surface area (backbone atoms only — not comparable to full-atom values): 7614 Å² total; per-residue (Å²): 134,92,81,83,81,82,78,82,75,84,73,81,96,68,95,73,91,73,95,74,81,63,98,86,70,76,89,69,83,82,66,95,54,100,74,75,78,81,74,89,76,81,54,96,89,65,74,75,70,40,34,69,70,72,53,52,56,77,62,53,25,71,34,38,51,80,53,76,65,58,15,48,53,53,25,48,53,48,54,54,41,38,76,77,48,70,62,81,48,67,69,59,50,51,51,52,37,48,74,71,73,49,46,75,35,76,85,36,56,91,25,60,46,100

Organism: Batrachochytrium dendrobatidis (strain JEL423) (NCBI:txid403673)

pLDDT: mean 70.77, std 25.98, range [22.7, 97.88]

Foldseek 3Di:
DDDDPPDDDADDDDDDDDVDDDPPDDDDHDDPDPDPPPPPPDDVPDQAAAELLDHDLVVQLVFWDDDSVLSSVLSVVSNVCSVVPNQDDDVSSQVVCVVVVTDTDPVCPVRYDD